Protein AF-A0A8J3FVC8-F1 (afdb_monomer)

Solvent-accessible surface area (backbone atoms only — not comparable to full-atom values): 7043 Å² total; per-residue (Å²): 131,61,44,88,82,67,44,53,76,54,73,32,53,59,36,35,33,32,34,33,91,88,71,48,81,42,74,29,18,81,88,36,59,41,67,61,39,54,43,73,50,73,66,59,90,65,77,77,32,51,74,79,46,78,41,68,64,82,76,87,90,69,95,75,89,84,83,87,87,84,78,64,74,67,74,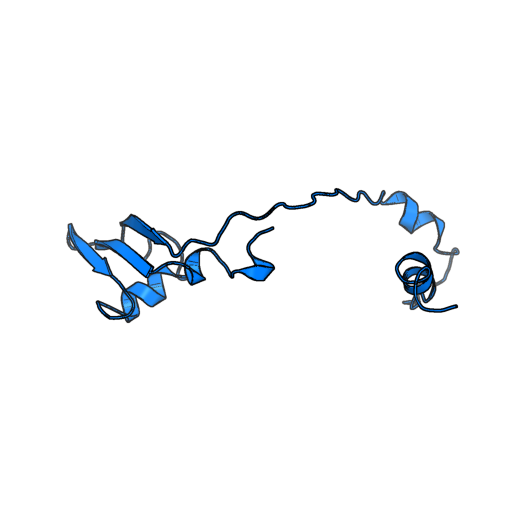64,63,80,71,63,69,93,88,66,99,60,95,71,86,66,76,62,63,57,53,74,75,72,64,88,86,81,85,133

Radius of gyration: 24.44 Å; Cα contacts (8 Å, |Δi|>4): 85; chains: 1; bounding box: 43×46×67 Å

Structure (mmCIF, N/CA/C/O backbone):
data_AF-A0A8J3FVC8-F1
#
_entry.id   AF-A0A8J3FVC8-F1
#
loop_
_atom_site.group_PDB
_atom_site.id
_atom_site.t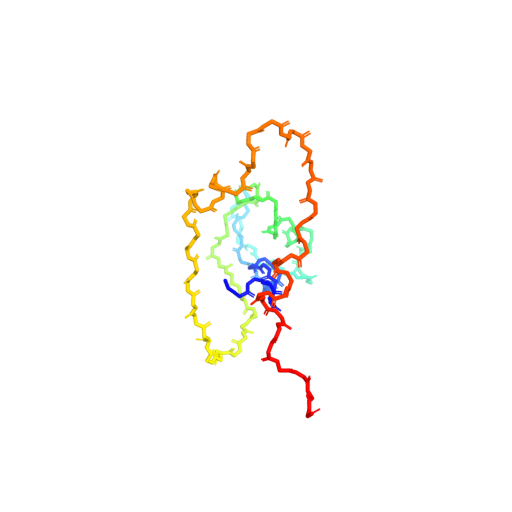ype_symbol
_atom_site.label_atom_id
_atom_site.label_alt_id
_atom_site.label_comp_id
_atom_site.label_asym_id
_atom_site.label_entity_id
_atom_site.label_seq_id
_atom_site.pdbx_PDB_ins_code
_atom_site.Cartn_x
_atom_site.Cartn_y
_atom_site.Cartn_z
_atom_site.occupancy
_atom_site.B_iso_or_equiv
_atom_site.auth_seq_id
_atom_site.auth_comp_id
_atom_site.auth_asym_id
_atom_site.auth_atom_id
_atom_site.pdbx_PDB_model_num
ATOM 1 N N . MET A 1 1 ? 9.917 0.086 -10.562 1.00 61.69 1 MET A N 1
ATOM 2 C CA . MET A 1 1 ? 9.773 -0.873 -11.687 1.00 61.69 1 MET A CA 1
ATOM 3 C C . MET A 1 1 ? 8.434 -1.618 -11.695 1.00 61.69 1 MET A C 1
ATOM 5 O O . MET A 1 1 ? 7.884 -1.818 -12.765 1.00 61.69 1 MET A O 1
ATOM 9 N N . VAL A 1 2 ? 7.851 -1.960 -10.541 1.00 86.50 2 VAL A N 1
ATOM 10 C CA . VAL A 1 2 ? 6.602 -2.753 -10.445 1.00 86.50 2 VAL A CA 1
ATOM 11 C C . VAL A 1 2 ? 5.320 -1.912 -10.639 1.00 86.50 2 VAL A C 1
ATOM 13 O O . VAL A 1 2 ? 4.319 -2.415 -11.145 1.00 86.50 2 VAL A O 1
ATOM 16 N N . GLY A 1 3 ? 5.373 -0.611 -10.322 1.00 87.25 3 GLY A N 1
ATOM 17 C CA . GLY A 1 3 ? 4.194 0.266 -10.273 1.00 87.25 3 GLY A CA 1
ATOM 18 C C . GLY A 1 3 ? 3.391 0.386 -11.575 1.00 87.25 3 GLY A C 1
ATOM 19 O O . GLY A 1 3 ? 2.170 0.328 -11.542 1.00 87.25 3 GLY A O 1
ATOM 20 N N . ARG A 1 4 ? 4.050 0.472 -12.742 1.00 90.31 4 ARG A N 1
ATOM 21 C CA . ARG A 1 4 ? 3.334 0.595 -14.030 1.00 90.31 4 ARG A CA 1
ATOM 22 C C . ARG A 1 4 ? 2.530 -0.654 -14.395 1.00 90.31 4 ARG A C 1
ATOM 24 O O . ARG A 1 4 ? 1.505 -0.539 -15.049 1.00 90.31 4 ARG A O 1
ATOM 31 N N . LYS A 1 5 ? 3.010 -1.840 -14.008 1.00 90.00 5 LYS A N 1
ATOM 32 C CA . LYS A 1 5 ? 2.360 -3.116 -14.340 1.00 90.00 5 LYS A CA 1
ATOM 33 C C . LYS A 1 5 ? 1.284 -3.495 -13.324 1.00 90.00 5 LYS A C 1
ATOM 35 O O . LYS A 1 5 ? 0.285 -4.096 -13.699 1.00 90.00 5 LYS A O 1
ATOM 40 N N . TYR A 1 6 ? 1.503 -3.192 -12.045 1.00 90.12 6 TYR A N 1
ATOM 41 C CA . TYR A 1 6 ? 0.686 -3.737 -10.956 1.00 90.12 6 TYR A CA 1
ATOM 42 C C . TYR A 1 6 ? -0.045 -2.695 -10.104 1.00 90.12 6 TYR A C 1
ATOM 44 O O . TYR A 1 6 ? -0.740 -3.103 -9.169 1.00 90.12 6 TYR A O 1
ATOM 52 N N . GLY A 1 7 ? 0.091 -1.408 -10.427 1.00 92.75 7 GLY A N 1
ATOM 53 C CA . GLY A 1 7 ? -0.462 -0.299 -9.653 1.00 92.75 7 GLY A CA 1
ATOM 54 C C . GLY A 1 7 ? 0.452 0.152 -8.515 1.00 92.75 7 GLY A C 1
ATOM 55 O O . GLY A 1 7 ? 1.542 -0.390 -8.299 1.00 92.75 7 GLY A O 1
ATOM 56 N N . LEU A 1 8 ? 0.002 1.170 -7.789 1.00 92.44 8 LEU A N 1
ATOM 57 C CA . LEU A 1 8 ? 0.664 1.649 -6.584 1.00 92.44 8 LEU A CA 1
ATOM 58 C C . LEU A 1 8 ? 0.504 0.636 -5.445 1.00 92.44 8 LEU A C 1
ATOM 60 O O . LEU A 1 8 ? -0.348 -0.253 -5.468 1.00 92.44 8 LEU A O 1
ATOM 64 N N . THR A 1 9 ? 1.314 0.790 -4.401 1.00 91.50 9 THR A N 1
ATOM 65 C CA . THR A 1 9 ? 1.232 -0.051 -3.200 1.00 91.50 9 THR A CA 1
ATOM 66 C C . THR A 1 9 ? -0.175 -0.032 -2.593 1.00 91.50 9 THR A C 1
ATOM 68 O O . THR A 1 9 ? -0.685 -1.078 -2.195 1.00 91.50 9 THR A O 1
ATOM 71 N N . CYS A 1 10 ? -0.841 1.128 -2.598 1.00 91.75 10 CYS A N 1
ATOM 72 C CA . CYS A 1 10 ? -2.206 1.285 -2.097 1.00 91.75 10 CYS A CA 1
ATOM 73 C C . CYS A 1 10 ? -3.255 0.516 -2.919 1.00 91.75 10 CYS A C 1
ATOM 75 O O . CYS A 1 10 ? -4.224 0.026 -2.344 1.00 91.75 10 CYS A O 1
ATOM 77 N N . ASP A 1 11 ? -3.048 0.307 -4.222 1.00 93.00 11 ASP A N 1
ATOM 78 C CA . ASP A 1 11 ? -3.974 -0.461 -5.069 1.00 93.00 11 ASP A CA 1
ATOM 79 C C . ASP A 1 11 ? -3.992 -1.953 -4.719 1.00 93.00 11 ASP A C 1
ATOM 81 O O . ASP A 1 11 ? -4.955 -2.664 -5.017 1.00 93.00 11 ASP A O 1
ATOM 85 N N . ARG A 1 12 ? -2.919 -2.442 -4.088 1.00 94.19 12 ARG A N 1
ATOM 86 C CA . ARG A 1 12 ? -2.739 -3.860 -3.759 1.00 94.19 12 ARG A CA 1
ATOM 87 C C . ARG A 1 12 ? -3.042 -4.204 -2.306 1.00 94.19 12 ARG A C 1
ATOM 89 O O . ARG A 1 12 ? -2.921 -5.377 -1.949 1.00 94.19 12 ARG A O 1
ATOM 96 N N . VAL A 1 13 ? -3.436 -3.235 -1.480 1.00 95.19 13 VAL A N 1
ATOM 97 C CA . VAL A 1 13 ? -3.864 -3.508 -0.103 1.00 95.19 13 VAL A CA 1
ATOM 98 C C . VAL A 1 13 ? -5.213 -4.229 -0.115 1.00 95.19 13 VAL A C 1
ATOM 100 O O . VAL A 1 13 ? -6.148 -3.813 -0.797 1.00 95.19 13 VAL A O 1
ATOM 103 N N . VAL A 1 14 ? -5.309 -5.305 0.662 1.00 96.06 14 VAL A N 1
ATOM 104 C CA . VAL A 1 14 ? -6.531 -6.089 0.886 1.00 96.06 14 VAL A CA 1
ATOM 105 C C . VAL A 1 14 ? -7.216 -5.650 2.180 1.00 96.06 14 VAL A C 1
ATOM 107 O O . VAL A 1 14 ? -8.422 -5.403 2.189 1.00 96.06 14 VAL A O 1
ATOM 110 N N . SER A 1 15 ? -6.444 -5.518 3.258 1.00 96.81 15 SER A N 1
ATOM 111 C CA . SER A 1 15 ? -6.918 -5.052 4.561 1.00 96.81 15 SER A CA 1
ATOM 112 C C . SER A 1 15 ? -5.792 -4.400 5.360 1.00 96.81 15 SER A C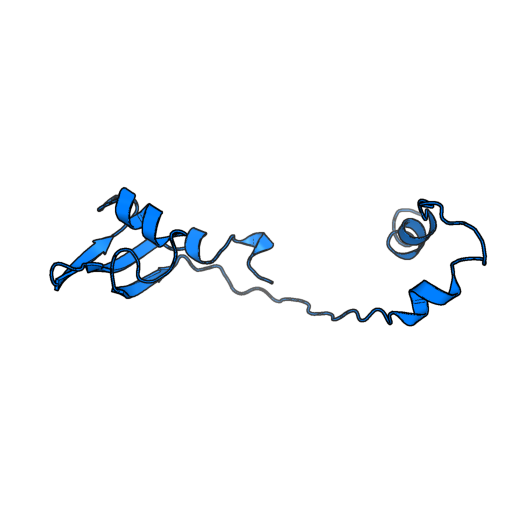 1
ATOM 114 O O . SER A 1 15 ? -4.608 -4.577 5.056 1.00 96.81 15 SER A O 1
ATOM 116 N N . MET A 1 16 ? -6.167 -3.623 6.374 1.00 96.06 16 MET A N 1
ATOM 117 C CA . MET A 1 16 ? -5.234 -2.961 7.285 1.00 96.06 16 MET A CA 1
ATOM 118 C C . MET A 1 16 ? -5.726 -3.074 8.725 1.00 96.06 16 MET A C 1
ATOM 120 O O . MET A 1 16 ? -6.933 -3.116 8.967 1.00 96.06 16 MET A O 1
ATOM 124 N N . LYS A 1 17 ? -4.796 -3.085 9.683 1.00 96.25 17 LYS A N 1
ATOM 125 C CA . LYS A 1 17 ? -5.108 -2.866 11.098 1.00 96.25 17 LYS A CA 1
ATOM 126 C C . LYS A 1 17 ? -4.706 -1.456 11.488 1.00 96.25 17 LYS A C 1
ATOM 128 O O . LYS A 1 17 ? -3.543 -1.093 11.327 1.00 96.25 17 LYS A O 1
ATOM 133 N N . VAL A 1 18 ? -5.656 -0.686 11.997 1.00 95.06 18 VAL A N 1
ATOM 134 C CA . VAL A 1 18 ? -5.467 0.717 12.367 1.00 95.06 18 VAL A CA 1
ATOM 135 C C . VAL A 1 18 ? -5.897 0.936 13.809 1.00 95.06 18 VAL A C 1
ATOM 137 O O . VAL A 1 18 ? -6.928 0.426 14.238 1.00 95.06 18 VAL A O 1
ATOM 140 N N . VAL A 1 19 ? -5.088 1.669 14.563 1.00 95.25 19 VAL A N 1
ATOM 141 C CA . VAL A 1 19 ? -5.465 2.200 15.873 1.00 95.25 19 VAL A CA 1
ATOM 142 C C . VAL A 1 19 ? -6.047 3.588 15.639 1.00 95.25 19 VAL A C 1
ATOM 144 O O . VAL A 1 19 ? -5.330 4.479 15.173 1.00 95.25 19 VAL A O 1
ATOM 147 N N . THR A 1 20 ? -7.346 3.749 15.892 1.00 93.00 20 THR A N 1
ATOM 148 C CA . THR A 1 20 ? -8.030 5.043 15.749 1.00 93.00 20 THR A CA 1
ATOM 149 C C . THR A 1 20 ? -7.721 5.956 16.940 1.00 93.00 20 THR A C 1
ATOM 151 O O . THR A 1 20 ? -7.233 5.471 17.965 1.00 93.00 20 THR A O 1
ATOM 154 N N . PRO A 1 21 ? -7.997 7.272 16.849 1.00 90.88 21 PRO A N 1
ATOM 155 C CA . PRO A 1 21 ? -7.809 8.201 17.969 1.00 90.88 21 PRO A CA 1
ATOM 156 C C . PRO A 1 21 ? -8.550 7.794 19.249 1.00 90.88 21 PRO A C 1
ATOM 158 O O . PRO A 1 21 ? -8.111 8.129 20.343 1.00 90.88 21 PRO A O 1
ATOM 161 N N . ASP A 1 22 ? -9.619 7.006 19.117 1.00 92.44 22 ASP A N 1
ATOM 162 C CA . ASP A 1 22 ? -10.371 6.431 20.240 1.00 92.44 22 ASP A CA 1
ATOM 163 C C . ASP A 1 22 ? -9.584 5.354 21.018 1.00 92.44 22 ASP A C 1
ATOM 165 O O . ASP A 1 22 ? -10.086 4.798 21.989 1.00 92.44 22 ASP A O 1
ATOM 169 N N . GLY A 1 23 ? -8.377 4.989 20.570 1.00 93.31 23 GLY A N 1
ATOM 170 C CA . GLY A 1 23 ? -7.538 3.953 21.183 1.00 93.31 23 GLY A CA 1
ATOM 171 C C . GLY A 1 23 ? -7.917 2.519 20.797 1.00 93.31 23 GLY A C 1
ATOM 172 O O . GLY A 1 23 ? -7.303 1.566 21.277 1.00 93.31 23 GLY A O 1
ATOM 173 N N . HIS A 1 24 ? -8.896 2.336 19.911 1.00 94.56 24 HIS A N 1
ATOM 174 C CA . HIS A 1 24 ? -9.361 1.016 19.493 1.00 94.56 24 HIS A CA 1
ATOM 175 C C . HIS A 1 24 ? -8.621 0.495 18.257 1.00 94.56 24 HIS A C 1
ATOM 177 O O . HIS A 1 24 ? -8.430 1.209 17.271 1.00 94.56 24 HIS A O 1
ATOM 183 N N . LEU A 1 25 ? -8.254 -0.791 18.291 1.00 95.56 25 LEU A N 1
ATOM 184 C CA . LEU A 1 25 ? -7.694 -1.501 17.144 1.00 95.56 25 LEU A CA 1
ATOM 185 C C . LEU A 1 25 ? -8.821 -1.984 16.227 1.00 95.56 25 LEU A C 1
ATOM 187 O O . LEU A 1 25 ? -9.603 -2.860 16.596 1.00 95.56 25 LEU A O 1
ATOM 191 N N . ARG A 1 26 ? -8.865 -1.456 15.008 1.00 94.62 26 ARG A N 1
ATOM 192 C CA . ARG A 1 26 ? -9.859 -1.800 13.990 1.00 94.62 26 ARG A CA 1
ATOM 193 C C .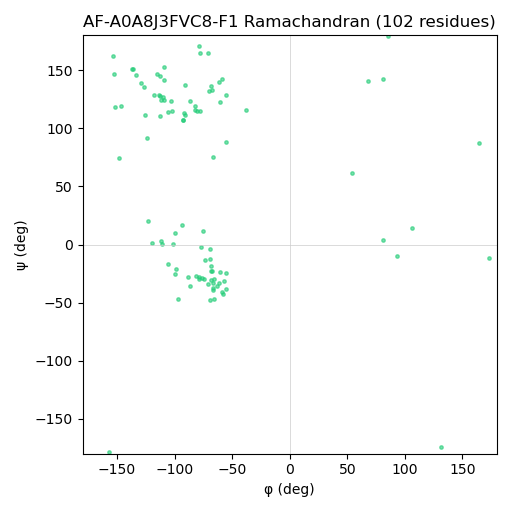 ARG A 1 26 ? -9.211 -2.522 12.820 1.00 94.62 26 ARG A C 1
ATOM 195 O O . ARG A 1 26 ? -8.075 -2.230 12.446 1.00 94.62 26 ARG A O 1
ATOM 202 N N . THR A 1 27 ? -9.943 -3.465 12.232 1.00 96.38 27 THR A N 1
ATOM 203 C CA . THR A 1 27 ? -9.549 -4.119 10.977 1.00 96.38 27 THR A CA 1
ATOM 204 C C . THR A 1 27 ? -10.419 -3.581 9.854 1.00 96.38 27 THR A C 1
ATOM 206 O O . THR A 1 27 ? -11.624 -3.821 9.831 1.00 96.38 27 THR A O 1
ATOM 209 N N . VAL A 1 28 ? -9.796 -2.872 8.918 1.00 96.06 28 VAL A N 1
ATOM 210 C CA . VAL A 1 28 ? -10.477 -2.191 7.815 1.00 96.06 28 VAL A CA 1
ATOM 211 C C . VAL A 1 28 ? -10.202 -2.897 6.494 1.00 96.06 28 VAL A C 1
ATOM 213 O O . VAL A 1 28 ? -9.102 -3.397 6.243 1.00 96.06 28 VAL A O 1
ATOM 216 N N . SER A 1 29 ? -11.214 -2.967 5.640 1.00 96.44 29 SER A N 1
ATOM 217 C CA . SER A 1 29 ? -11.160 -3.605 4.324 1.00 96.44 29 SER A CA 1
ATOM 218 C C . SER A 1 29 ? -12.246 -3.033 3.411 1.00 96.44 29 SER A C 1
ATOM 220 O O . SER A 1 29 ? -13.034 -2.186 3.815 1.00 96.44 29 SER A O 1
ATOM 222 N N . ARG A 1 30 ? -12.356 -3.535 2.176 1.00 95.00 30 ARG A N 1
ATOM 223 C CA . ARG A 1 30 ? -13.452 -3.141 1.268 1.00 95.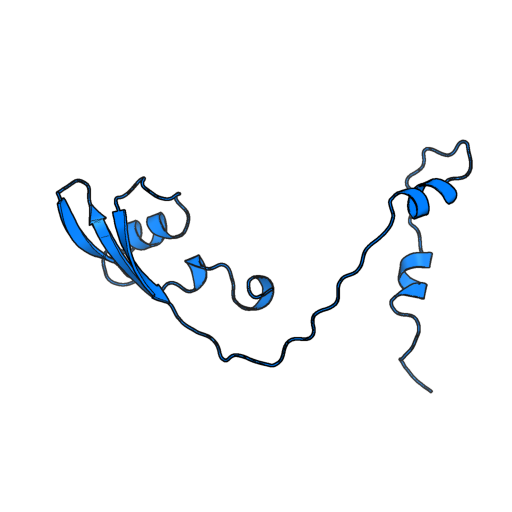00 30 ARG A CA 1
ATOM 224 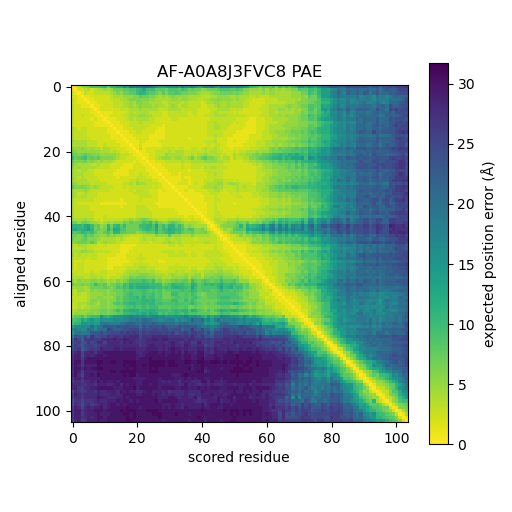C C . ARG A 1 30 ? -14.853 -3.462 1.796 1.00 95.00 30 ARG A C 1
ATOM 226 O O . ARG A 1 30 ? -15.803 -2.849 1.332 1.00 95.00 30 ARG A O 1
ATOM 233 N N . VAL A 1 31 ? -14.980 -4.427 2.705 1.00 95.94 31 VAL A N 1
ATOM 234 C CA . VAL A 1 31 ? -16.272 -4.860 3.268 1.00 95.94 31 VAL A CA 1
ATOM 235 C C . VAL A 1 31 ? -16.489 -4.379 4.703 1.00 95.94 31 VAL A C 1
ATOM 237 O O . VAL A 1 31 ? -17.616 -4.384 5.178 1.00 95.94 31 VAL A O 1
ATOM 240 N N . CYS A 1 32 ? -15.427 -3.953 5.390 1.00 93.38 32 CYS A N 1
ATOM 241 C CA . CYS A 1 32 ? -15.461 -3.519 6.785 1.00 93.38 32 CYS A CA 1
ATOM 242 C C . CYS A 1 32 ? -14.861 -2.115 6.879 1.00 93.38 32 CYS A C 1
ATOM 244 O O . CYS A 1 32 ? -13.663 -1.956 6.653 1.00 93.38 32 CYS A O 1
ATOM 246 N N . GLU A 1 33 ? -15.696 -1.118 7.179 1.00 93.56 33 GLU A N 1
ATOM 247 C CA . GLU A 1 33 ? -15.338 0.311 7.181 1.00 93.56 33 GLU A CA 1
ATOM 248 C C . GLU A 1 33 ? -14.720 0.789 5.840 1.00 93.56 33 GLU A C 1
ATOM 250 O O . GLU A 1 33 ? -13.569 1.238 5.797 1.00 93.56 33 GLU A O 1
ATOM 255 N N . PRO A 1 34 ? -15.471 0.699 4.718 1.00 94.69 34 PRO A N 1
ATOM 256 C CA . PRO A 1 34 ? -14.959 0.990 3.374 1.00 94.69 34 PRO A CA 1
ATOM 257 C C . PRO A 1 34 ? -14.474 2.435 3.196 1.00 94.69 34 PRO A C 1
ATOM 259 O O . PRO A 1 34 ? -13.500 2.656 2.476 1.00 94.69 34 PRO A O 1
ATOM 262 N N . GLU A 1 35 ? -15.099 3.398 3.878 1.00 93.75 35 GLU A N 1
ATOM 263 C CA . GLU A 1 35 ? -14.706 4.813 3.849 1.00 93.75 35 GLU A CA 1
ATOM 264 C C . GLU A 1 35 ? -13.322 5.025 4.472 1.00 93.75 35 GLU A C 1
ATOM 266 O O . GLU A 1 35 ? -12.442 5.635 3.863 1.00 93.75 35 GLU A O 1
ATOM 271 N N . LEU A 1 36 ? -13.082 4.434 5.649 1.00 92.94 36 LEU A N 1
ATOM 272 C CA . LEU A 1 36 ? -11.779 4.490 6.311 1.00 92.94 36 LEU A CA 1
ATOM 273 C C . LEU A 1 36 ? -10.721 3.730 5.498 1.00 92.94 36 LEU A C 1
ATOM 275 O O . LEU A 1 36 ? -9.593 4.195 5.332 1.00 92.94 36 LEU A O 1
ATOM 279 N N . PHE A 1 37 ? -11.094 2.589 4.915 1.00 94.94 37 PHE A N 1
ATOM 280 C CA . PHE A 1 37 ? -10.227 1.839 4.012 1.00 94.94 37 PHE A CA 1
ATOM 281 C C . PHE A 1 37 ? -9.870 2.615 2.732 1.00 94.94 37 PHE A C 1
ATOM 283 O O . PHE A 1 37 ? -8.760 2.479 2.213 1.00 94.94 37 PHE A O 1
ATOM 290 N N . TRP A 1 38 ? -10.784 3.417 2.186 1.00 93.44 38 TRP A N 1
ATOM 291 C CA . TRP A 1 38 ? -10.495 4.312 1.068 1.00 93.44 38 TRP A CA 1
ATOM 292 C C . TRP A 1 38 ? -9.568 5.451 1.500 1.00 93.44 38 TRP A C 1
ATOM 294 O O . TRP A 1 38 ? -8.534 5.660 0.863 1.00 93.44 38 TRP A O 1
ATOM 304 N N . ALA A 1 39 ? -9.875 6.104 2.622 1.00 93.50 39 ALA A N 1
ATOM 305 C CA . ALA A 1 39 ? -9.106 7.223 3.156 1.00 93.50 39 ALA A CA 1
ATOM 306 C C . ALA A 1 39 ? -7.637 6.846 3.423 1.00 93.50 39 ALA A C 1
ATOM 308 O O . ALA A 1 39 ? -6.714 7.558 3.024 1.00 93.50 39 ALA A O 1
ATOM 309 N N . LEU A 1 40 ? -7.394 5.664 3.997 1.00 92.56 40 LEU A N 1
ATOM 310 C CA . LEU A 1 40 ? -6.046 5.157 4.276 1.00 92.56 40 LEU A CA 1
ATOM 311 C C . LEU A 1 40 ? -5.237 4.787 3.014 1.00 92.56 40 LEU A C 1
ATOM 313 O O . LEU A 1 40 ? -4.024 4.601 3.099 1.00 92.56 40 LEU A O 1
ATOM 317 N N . ARG A 1 41 ? -5.858 4.697 1.827 1.00 92.62 41 ARG A N 1
ATOM 318 C CA . ARG A 1 41 ? -5.194 4.347 0.551 1.00 92.62 41 ARG A CA 1
ATOM 319 C C . ARG A 1 41 ? -4.736 5.549 -0.281 1.00 92.62 41 ARG A C 1
ATOM 321 O O . ARG A 1 41 ? -4.424 5.389 -1.460 1.00 92.62 41 ARG A O 1
ATOM 328 N N . GLY A 1 42 ? -4.649 6.734 0.312 1.00 88.75 42 GLY A N 1
ATOM 329 C CA . GLY A 1 42 ? -4.170 7.926 -0.394 1.00 88.75 42 GLY A CA 1
ATOM 330 C C . GLY A 1 42 ? -4.295 9.236 0.375 1.00 88.75 42 GLY A C 1
ATOM 331 O O . GLY A 1 42 ? -3.687 10.220 -0.026 1.00 88.75 42 GLY A O 1
ATOM 332 N N . GLY A 1 43 ? -5.015 9.258 1.499 1.00 86.69 43 GLY A N 1
ATOM 333 C CA . GLY A 1 43 ? -5.260 10.457 2.304 1.00 86.69 43 GLY A CA 1
ATOM 334 C C . GLY A 1 43 ? -4.087 10.940 3.164 1.00 86.69 43 GLY A C 1
ATOM 335 O O . GLY A 1 43 ? -4.300 11.789 4.023 1.00 86.69 43 GLY A O 1
ATOM 336 N N . GLY A 1 44 ? -2.871 10.419 2.963 1.00 78.81 44 GLY A N 1
ATOM 337 C CA . GLY A 1 44 ? -1.690 10.746 3.772 1.00 78.81 44 GLY A CA 1
ATOM 338 C C . GLY A 1 44 ? -1.624 9.975 5.098 1.00 78.81 44 GLY A C 1
ATOM 339 O O . GLY A 1 44 ? -2.638 9.704 5.740 1.00 78.81 44 GLY A O 1
ATOM 340 N N . GLY A 1 45 ? -0.415 9.572 5.497 1.00 76.44 45 GLY A N 1
ATOM 341 C CA . GLY A 1 45 ? -0.202 8.810 6.732 1.00 76.44 45 GLY A CA 1
ATOM 342 C C . GLY A 1 45 ? -0.486 9.648 7.982 1.00 76.44 45 GLY A C 1
ATOM 343 O O . GLY A 1 45 ? -0.059 10.794 8.058 1.00 76.44 45 GLY A O 1
ATOM 344 N N . GLY A 1 46 ? -1.181 9.065 8.964 1.00 75.69 46 GLY A N 1
ATOM 345 C CA . GLY A 1 46 ? -1.385 9.660 10.293 1.00 75.69 46 GLY A CA 1
ATOM 346 C C . GLY A 1 46 ? -2.663 10.484 10.484 1.00 75.69 46 GLY A C 1
ATOM 347 O O . GLY A 1 46 ? -3.005 10.775 11.623 1.00 75.69 46 GLY A O 1
ATOM 348 N N . ASN A 1 47 ? -3.415 10.795 9.423 1.00 86.50 47 ASN A N 1
ATOM 349 C CA . ASN A 1 47 ? -4.645 11.596 9.540 1.00 86.50 47 ASN A CA 1
ATOM 350 C C . ASN A 1 47 ? -5.807 10.856 10.220 1.00 86.50 47 ASN A C 1
ATOM 352 O O . ASN A 1 47 ? -6.602 11.461 10.930 1.00 86.50 47 ASN A O 1
ATOM 356 N N . PHE A 1 48 ? -5.907 9.544 10.002 1.00 88.19 48 PHE A N 1
ATOM 357 C CA . PHE A 1 48 ? -7.045 8.733 10.453 1.00 88.19 48 PHE A CA 1
ATOM 358 C C . PHE A 1 48 ? -6.680 7.737 11.564 1.00 88.19 48 PHE A C 1
ATOM 360 O O . PHE A 1 48 ? -7.514 6.939 11.988 1.00 88.19 48 PHE A O 1
ATOM 367 N N . GLY A 1 49 ? -5.427 7.760 12.023 1.00 90.94 49 GLY A N 1
ATOM 368 C CA . GLY A 1 49 ? -4.894 6.828 13.010 1.00 90.94 49 GLY A CA 1
ATOM 369 C C . GLY A 1 49 ? -3.551 6.222 12.610 1.00 90.94 49 GLY A C 1
ATOM 370 O O . GLY A 1 49 ? -2.946 6.581 11.595 1.00 90.94 49 GLY A O 1
ATOM 371 N N . ILE A 1 50 ? -3.090 5.279 13.429 1.00 93.75 50 ILE A N 1
ATOM 372 C CA . ILE A 1 50 ? -1.797 4.606 13.273 1.00 93.75 50 ILE A CA 1
ATOM 373 C C . ILE A 1 50 ? -2.032 3.223 12.674 1.00 93.75 50 ILE A C 1
ATOM 375 O O . ILE A 1 50 ? -2.646 2.362 13.305 1.00 93.75 50 ILE A O 1
ATOM 379 N N . VAL A 1 51 ? -1.536 2.987 11.460 1.00 94.31 51 VAL A N 1
ATOM 380 C CA . VAL A 1 51 ? -1.635 1.667 10.826 1.00 94.31 51 VAL A CA 1
ATOM 381 C C . VAL A 1 51 ? -0.518 0.768 11.348 1.00 94.31 51 VAL A C 1
ATOM 383 O O . VAL A 1 51 ? 0.660 1.063 11.167 1.00 94.31 51 VAL A O 1
ATOM 386 N N . THR A 1 52 ? -0.889 -0.336 11.993 1.00 94.81 52 THR A N 1
ATOM 387 C CA . THR A 1 52 ? 0.043 -1.288 12.619 1.00 94.81 52 THR A CA 1
ATOM 388 C C . THR A 1 52 ? 0.316 -2.510 11.749 1.00 94.81 52 THR A C 1
ATOM 390 O O . THR A 1 52 ? 1.325 -3.187 11.930 1.00 94.81 52 THR A O 1
ATOM 393 N N . SER A 1 53 ? -0.567 -2.817 10.794 1.00 95.56 53 SER A N 1
ATOM 394 C CA . SER A 1 53 ? -0.412 -3.966 9.901 1.00 95.56 53 SER A CA 1
ATOM 395 C C . SER A 1 53 ? -1.110 -3.745 8.564 1.00 95.56 53 SER A C 1
ATOM 397 O O . SER A 1 53 ? -2.174 -3.128 8.504 1.00 95.56 53 SER A O 1
ATOM 399 N N . PHE A 1 54 ? -0.533 -4.306 7.503 1.00 95.69 54 PHE A N 1
ATOM 400 C CA . PHE A 1 54 ? -1.084 -4.310 6.153 1.00 95.69 54 PHE A CA 1
ATOM 401 C C . PHE A 1 54 ? -1.092 -5.731 5.593 1.00 95.69 54 PHE A C 1
ATOM 403 O O . PHE A 1 54 ? -0.106 -6.459 5.715 1.00 95.69 54 PHE A O 1
ATOM 410 N N . ILE A 1 55 ? -2.173 -6.093 4.906 1.00 96.75 55 ILE A N 1
ATOM 411 C CA . ILE A 1 55 ? -2.257 -7.311 4.099 1.00 96.75 55 ILE A CA 1
ATOM 412 C C . ILE A 1 55 ? -2.269 -6.910 2.627 1.00 96.75 55 ILE A C 1
ATOM 414 O O . ILE A 1 55 ? -3.125 -6.138 2.194 1.00 96.75 55 ILE A O 1
ATOM 418 N N . PHE A 1 56 ? -1.335 -7.454 1.847 1.00 96.19 56 PHE A N 1
ATOM 419 C CA . PHE A 1 56 ? -1.176 -7.145 0.427 1.00 96.19 56 PHE A CA 1
ATOM 420 C C . PHE A 1 56 ? -1.451 -8.348 -0.463 1.00 96.19 56 PHE A C 1
ATOM 422 O O . PHE A 1 56 ? -1.091 -9.480 -0.144 1.00 96.19 56 PHE A O 1
ATOM 429 N N . ARG A 1 57 ? -1.995 -8.081 -1.653 1.00 94.56 57 ARG A N 1
ATOM 430 C CA . ARG A 1 57 ? -2.036 -9.061 -2.737 1.00 94.56 57 ARG A CA 1
ATOM 431 C C . ARG A 1 57 ? -0.691 -9.091 -3.457 1.00 94.56 57 ARG A C 1
ATOM 433 O O . ARG A 1 57 ? -0.324 -8.132 -4.140 1.00 94.56 57 ARG A O 1
ATOM 440 N N . THR A 1 58 ? 0.018 -10.207 -3.371 1.00 93.38 58 THR A N 1
ATOM 441 C CA . THR A 1 58 ? 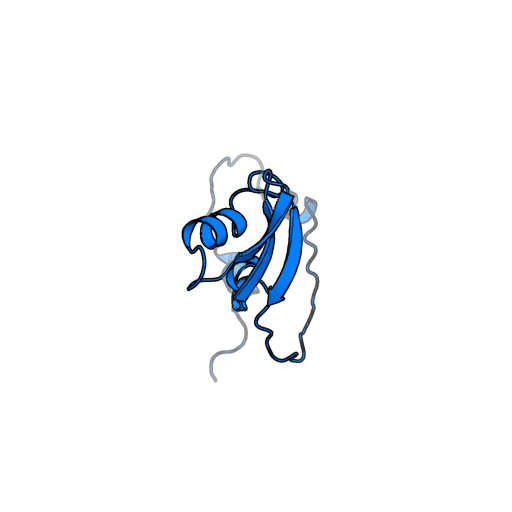1.310 -10.399 -4.041 1.00 93.38 58 THR A CA 1
ATOM 442 C C . THR A 1 58 ? 1.139 -10.728 -5.530 1.00 93.38 58 THR A C 1
ATOM 444 O O . THR A 1 58 ? 0.025 -10.868 -6.041 1.00 93.38 58 THR A O 1
ATOM 447 N N . ALA A 1 59 ? 2.247 -10.734 -6.265 1.00 90.75 59 ALA A N 1
ATOM 448 C CA . ALA A 1 59 ? 2.332 -11.178 -7.652 1.00 90.75 59 ALA A CA 1
ATOM 449 C C . ALA A 1 59 ? 3.590 -12.053 -7.794 1.00 90.75 59 ALA A C 1
ATOM 451 O O . ALA A 1 59 ? 4.543 -11.835 -7.040 1.00 90.75 59 ALA A O 1
ATOM 452 N N . PRO A 1 60 ? 3.615 -13.024 -8.722 1.00 90.94 60 PRO A N 1
ATOM 453 C CA . PRO A 1 60 ? 4.773 -13.890 -8.910 1.00 90.94 60 PRO A CA 1
ATOM 454 C C . PRO A 1 60 ? 6.015 -13.087 -9.316 1.00 90.94 60 PRO A C 1
ATOM 456 O O . PRO A 1 60 ? 5.936 -12.148 -10.116 1.00 90.94 60 PRO A O 1
ATOM 459 N N . ALA A 1 61 ? 7.166 -13.472 -8.762 1.00 87.94 61 ALA A N 1
ATOM 460 C CA . ALA A 1 61 ? 8.456 -12.902 -9.120 1.00 87.94 61 ALA A CA 1
ATOM 461 C C . ALA A 1 61 ? 8.930 -13.510 -10.449 1.00 87.94 61 ALA A C 1
ATOM 463 O O . ALA A 1 61 ? 9.175 -14.708 -10.543 1.00 87.94 61 ALA A O 1
ATOM 464 N N . THR A 1 62 ? 9.028 -12.682 -11.488 1.00 84.81 62 THR A N 1
ATOM 465 C CA . THR A 1 62 ? 9.537 -13.071 -12.812 1.00 84.81 62 THR A CA 1
ATOM 466 C C . THR A 1 62 ? 10.902 -12.431 -13.042 1.00 84.81 62 THR A C 1
ATOM 468 O O . THR A 1 62 ? 11.172 -11.351 -12.513 1.00 84.81 62 THR A O 1
ATOM 471 N N . ASN A 1 63 ? 11.738 -13.061 -13.869 1.00 89.00 63 ASN A N 1
ATOM 472 C CA . ASN A 1 63 ? 13.018 -12.499 -14.290 1.00 89.00 63 ASN A CA 1
ATOM 473 C C . ASN A 1 63 ? 12.832 -11.110 -14.916 1.00 89.00 63 ASN A C 1
ATOM 475 O O . ASN A 1 63 ? 12.005 -10.916 -15.809 1.00 89.00 63 ASN A O 1
ATOM 479 N N . MET A 1 64 ? 13.606 -10.142 -14.427 1.00 87.12 64 MET A N 1
ATOM 480 C CA . MET A 1 64 ? 13.547 -8.747 -14.848 1.00 87.12 64 MET A CA 1
ATOM 481 C C . MET A 1 64 ? 14.885 -8.347 -15.456 1.00 87.12 64 MET A C 1
ATOM 483 O O . MET A 1 64 ? 15.930 -8.528 -14.838 1.00 87.12 64 MET A O 1
ATOM 487 N N . VAL A 1 65 ? 14.843 -7.771 -16.655 1.00 91.81 65 VAL A N 1
ATOM 488 C CA . VAL A 1 65 ? 16.020 -7.162 -17.275 1.00 91.81 65 VAL A CA 1
ATOM 489 C C . VAL A 1 65 ? 16.113 -5.719 -16.795 1.00 91.81 65 VAL A C 1
ATOM 491 O O . VAL A 1 65 ? 15.167 -4.946 -16.956 1.00 91.81 65 VAL A O 1
ATOM 494 N N . MET A 1 66 ? 17.248 -5.360 -16.200 1.00 92.50 66 MET A N 1
ATOM 495 C CA . MET A 1 66 ? 17.544 -3.999 -15.767 1.00 92.50 66 MET A CA 1
ATOM 496 C C . MET A 1 66 ? 18.630 -3.418 -16.667 1.00 92.50 66 MET A C 1
ATOM 498 O O . MET A 1 66 ? 19.690 -4.014 -16.829 1.00 92.50 66 MET A O 1
ATOM 502 N N . PHE A 1 67 ? 18.371 -2.249 -17.241 1.00 92.44 67 PHE A N 1
ATOM 503 C CA . PHE A 1 67 ? 19.371 -1.464 -17.952 1.00 92.44 67 PHE A CA 1
ATOM 504 C C . PHE A 1 67 ? 19.271 -0.008 -17.495 1.00 92.44 67 PHE A C 1
ATOM 506 O O . PHE A 1 67 ? 18.185 0.480 -17.178 1.00 92.44 67 PHE A O 1
ATOM 513 N N . SER A 1 68 ? 20.411 0.675 -17.438 1.00 92.94 68 SER A N 1
ATOM 514 C CA . SER A 1 68 ? 20.495 2.091 -17.087 1.00 92.94 68 SER A CA 1
ATOM 515 C C . SER A 1 68 ? 20.969 2.866 -18.306 1.00 92.94 68 SER A C 1
ATOM 517 O O . SER A 1 68 ? 21.965 2.498 -18.926 1.00 92.94 68 SER A O 1
ATOM 519 N N . LEU A 1 69 ? 20.242 3.923 -18.664 1.00 91.94 69 LEU A N 1
ATOM 520 C CA . LEU A 1 69 ? 20.622 4.841 -19.731 1.00 91.94 69 LEU A CA 1
ATOM 521 C C . LEU A 1 69 ? 20.974 6.184 -19.098 1.00 91.94 69 LEU A C 1
ATOM 523 O O . LEU A 1 69 ? 20.155 6.766 -18.389 1.00 91.94 69 LEU A O 1
ATOM 527 N N . SER A 1 70 ? 22.178 6.678 -19.376 1.00 90.31 70 SER A N 1
ATOM 528 C CA . SER A 1 70 ? 22.609 8.021 -18.997 1.00 90.31 70 SER A CA 1
ATOM 529 C C . SER A 1 70 ? 22.789 8.855 -20.256 1.00 90.31 70 SER A C 1
ATOM 531 O O . SER A 1 70 ? 23.475 8.443 -21.191 1.00 90.31 70 SER A O 1
ATOM 533 N N . PHE A 1 71 ? 22.157 10.024 -20.283 1.00 86.81 71 PHE A N 1
ATOM 534 C CA . PHE A 1 71 ? 22.264 10.971 -21.384 1.00 86.81 71 PHE A CA 1
ATOM 535 C C . PHE A 1 71 ? 22.996 12.214 -20.872 1.00 86.81 71 PHE A C 1
ATOM 537 O O . PHE A 1 71 ? 22.430 12.945 -20.057 1.00 86.81 71 PHE A O 1
ATOM 544 N N . PRO A 1 72 ? 24.239 12.480 -21.312 1.00 85.94 72 PRO A N 1
ATOM 545 C CA . PRO A 1 72 ? 24.967 13.656 -20.860 1.00 85.94 72 PRO A CA 1
ATOM 546 C C . PRO A 1 72 ? 24.294 14.926 -21.387 1.00 85.94 72 PRO A C 1
ATOM 548 O O . PRO A 1 72 ? 23.989 15.036 -22.577 1.00 85.94 72 PRO A O 1
ATOM 551 N N . ILE A 1 73 ? 24.097 15.914 -20.509 1.00 81.56 73 ILE A N 1
ATOM 552 C CA . ILE A 1 73 ? 23.455 17.192 -20.855 1.00 81.56 73 ILE A CA 1
ATOM 553 C C . ILE A 1 73 ? 24.193 17.901 -22.010 1.00 81.56 73 ILE A C 1
ATOM 555 O O . ILE A 1 73 ? 23.559 18.524 -22.861 1.00 81.56 73 ILE A O 1
ATOM 559 N N . GLN A 1 74 ? 25.521 17.728 -22.125 1.00 74.25 74 GLN A N 1
ATOM 560 C CA . GLN A 1 74 ? 26.314 18.330 -23.205 1.00 74.25 74 GLN A CA 1
ATOM 561 C C . GLN A 1 74 ? 25.998 17.759 -24.598 1.00 74.25 74 GLN A C 1
ATOM 563 O O . GLN A 1 74 ? 26.217 18.450 -25.595 1.00 74.25 74 GLN A O 1
ATOM 568 N N . ALA A 1 75 ? 25.454 16.540 -24.697 1.00 65.00 75 ALA A N 1
ATOM 569 C CA . ALA A 1 75 ? 25.054 15.961 -25.982 1.00 65.00 75 ALA A CA 1
ATOM 570 C C . ALA A 1 75 ? 23.847 16.684 -26.612 1.00 65.00 75 ALA A C 1
ATOM 572 O O . ALA A 1 75 ? 23.643 16.590 -27.822 1.00 65.00 75 ALA A O 1
ATOM 573 N N . TRP A 1 76 ? 23.088 17.451 -25.820 1.00 57.16 76 TRP A N 1
ATOM 574 C CA . TRP A 1 76 ? 21.954 18.252 -26.289 1.00 57.16 76 TRP A CA 1
ATOM 575 C C . TRP A 1 76 ? 22.361 19.663 -26.739 1.00 57.16 76 TRP A C 1
ATOM 577 O O . TRP A 1 76 ? 21.737 20.224 -27.636 1.00 57.16 76 TRP A O 1
ATOM 587 N N . VAL A 1 77 ? 23.445 20.219 -26.184 1.00 60.03 77 VAL A N 1
ATOM 588 C CA . VAL A 1 77 ? 23.890 21.600 -26.459 1.00 60.03 77 VAL A CA 1
ATOM 589 C C . VAL A 1 77 ? 24.628 21.727 -27.801 1.00 60.03 77 VAL A C 1
ATOM 591 O O . VAL A 1 77 ? 24.524 22.752 -28.464 1.00 60.03 77 VAL A O 1
ATOM 594 N N . ARG A 1 78 ? 25.313 20.676 -28.279 1.00 51.62 78 ARG A N 1
ATOM 595 C CA . ARG A 1 78 ? 26.076 20.720 -29.550 1.00 51.62 78 ARG A CA 1
ATOM 596 C C . ARG A 1 78 ? 25.239 20.636 -30.834 1.00 51.62 78 ARG A C 1
ATOM 598 O O . ARG A 1 78 ? 25.813 20.690 -31.917 1.00 51.62 78 ARG A O 1
ATOM 605 N N . ARG A 1 79 ? 23.913 20.480 -30.748 1.00 53.78 79 ARG A N 1
ATOM 606 C CA . ARG A 1 79 ? 23.037 20.310 -31.926 1.00 53.78 79 ARG A CA 1
ATOM 607 C C . ARG A 1 79 ? 22.107 21.483 -32.226 1.00 53.78 79 AR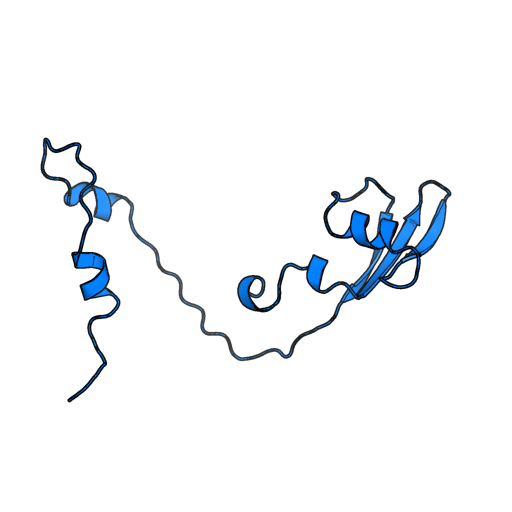G A C 1
ATOM 609 O O . ARG A 1 79 ? 21.374 21.405 -33.208 1.00 53.78 79 ARG A O 1
ATOM 616 N N . LEU A 1 80 ? 22.145 22.559 -31.441 1.00 55.88 80 LEU A N 1
ATOM 617 C CA . LEU A 1 80 ? 21.422 23.784 -31.776 1.00 55.88 80 LEU A CA 1
ATOM 618 C C . LEU A 1 80 ? 22.344 24.695 -32.601 1.00 55.88 80 LEU A C 1
ATOM 620 O O . LEU A 1 80 ? 23.341 25.174 -32.060 1.00 55.88 80 LEU A O 1
ATOM 624 N N . PRO A 1 81 ? 22.070 24.929 -33.901 1.00 51.69 81 PRO A N 1
ATOM 625 C CA . PRO A 1 81 ? 22.776 25.969 -34.637 1.00 51.69 81 PRO A CA 1
ATOM 626 C C . PRO A 1 81 ? 22.537 27.323 -33.947 1.00 51.69 81 PRO A C 1
ATOM 628 O O . PRO A 1 81 ? 21.425 27.567 -33.460 1.00 51.69 81 PRO A O 1
ATOM 631 N N . PRO A 1 82 ? 23.545 28.210 -33.885 1.00 51.19 82 PRO A N 1
ATOM 632 C CA . PRO A 1 82 ? 23.376 29.515 -33.263 1.00 51.19 82 PRO A CA 1
ATOM 633 C C . PRO A 1 82 ? 22.281 30.290 -34.014 1.00 51.19 82 PRO A C 1
ATOM 635 O O . PRO A 1 82 ? 22.367 30.471 -35.226 1.00 51.19 82 PRO A O 1
ATOM 638 N N . GLY A 1 83 ? 21.231 30.713 -33.301 1.00 54.06 83 GLY A N 1
ATOM 639 C CA . GLY A 1 83 ? 20.242 31.668 -33.819 1.00 54.06 83 GLY A CA 1
ATOM 640 C C . GLY A 1 83 ? 18.848 31.150 -34.206 1.00 54.06 83 GLY A C 1
ATOM 641 O O . GLY A 1 83 ? 18.114 31.897 -34.846 1.00 54.06 83 GLY A O 1
ATOM 642 N N . ARG A 1 84 ? 18.417 29.934 -33.832 1.00 50.62 84 ARG A N 1
ATOM 643 C CA . ARG A 1 84 ? 16.996 29.534 -33.989 1.00 50.62 84 ARG A CA 1
ATOM 644 C C . ARG A 1 84 ? 16.359 29.073 -32.681 1.00 50.62 84 ARG A C 1
ATOM 646 O O . ARG A 1 84 ? 16.352 27.891 -32.352 1.00 50.62 84 ARG A O 1
ATOM 653 N N . THR A 1 85 ? 15.749 30.021 -31.976 1.00 45.56 85 THR A N 1
ATOM 654 C CA . THR A 1 85 ? 14.678 29.806 -30.992 1.00 45.56 85 THR A CA 1
ATOM 655 C C . THR A 1 85 ? 13.425 29.308 -31.715 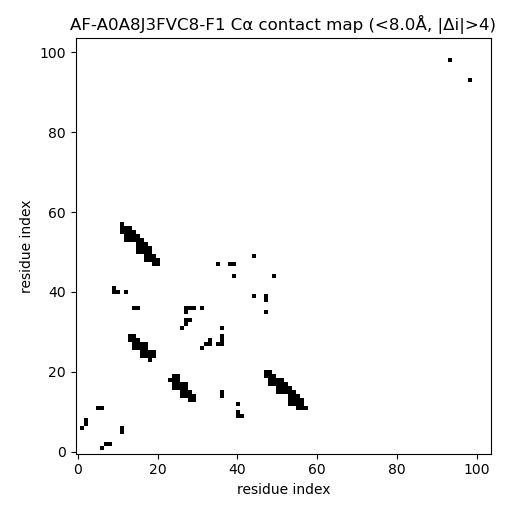1.00 45.56 85 THR A C 1
ATOM 657 O O . THR A 1 85 ? 12.482 30.045 -31.972 1.00 45.56 85 THR A O 1
ATOM 660 N N . GLY A 1 86 ? 13.426 28.041 -32.113 1.00 42.47 86 GLY A N 1
ATOM 661 C CA . GLY A 1 86 ? 12.281 27.416 -32.762 1.00 42.47 86 GLY A CA 1
ATOM 662 C C . GLY A 1 86 ? 12.208 25.953 -32.378 1.00 42.47 86 GLY A C 1
ATOM 663 O O . GLY A 1 86 ? 13.138 25.197 -32.644 1.00 42.47 86 GLY A O 1
ATOM 664 N N . PHE A 1 87 ? 11.104 25.575 -31.737 1.00 47.16 87 PHE A N 1
ATOM 665 C CA . PHE A 1 87 ? 10.732 24.211 -31.379 1.00 47.16 87 PHE A CA 1
ATOM 666 C C . PHE A 1 87 ? 10.733 23.318 -32.633 1.00 47.16 87 PHE A C 1
ATOM 668 O O . PHE A 1 87 ? 9.731 23.191 -33.334 1.00 47.16 87 PHE A O 1
ATOM 675 N N . LEU A 1 88 ? 11.882 22.733 -32.969 1.00 42.25 88 LEU A N 1
ATOM 676 C CA . LEU A 1 88 ? 12.015 21.842 -34.113 1.00 42.25 88 LEU A CA 1
ATOM 677 C C . LEU A 1 88 ? 11.793 20.406 -33.646 1.00 42.25 88 LEU A C 1
ATOM 679 O O . LEU A 1 88 ? 12.643 19.796 -32.997 1.00 42.25 88 LEU A O 1
ATOM 683 N N . ARG A 1 89 ? 10.621 19.874 -34.021 1.00 48.03 89 ARG A N 1
ATOM 684 C CA . ARG A 1 89 ? 10.357 18.435 -34.156 1.00 48.03 89 ARG A CA 1
ATOM 685 C C . ARG A 1 89 ? 11.604 17.769 -34.734 1.00 48.03 89 ARG A C 1
ATOM 687 O O . ARG A 1 89 ? 11.969 18.049 -35.870 1.00 48.03 89 ARG A O 1
ATOM 694 N N . CYS A 1 90 ? 12.239 16.893 -33.964 1.00 32.75 90 CYS A N 1
ATOM 695 C CA . CYS A 1 90 ? 13.367 16.096 -34.427 1.00 32.75 90 CYS A CA 1
ATOM 696 C C . CYS A 1 90 ? 12.835 14.749 -34.951 1.00 32.75 90 CYS A C 1
ATOM 698 O O . CYS A 1 90 ? 12.448 13.905 -34.140 1.00 32.75 90 CYS A O 1
ATOM 700 N N . PRO A 1 91 ? 12.807 14.501 -36.277 1.00 42.84 91 PRO A N 1
ATOM 701 C CA . PRO A 1 91 ? 12.379 13.215 -36.838 1.00 42.84 91 PRO A CA 1
ATOM 702 C C . PRO A 1 91 ? 13.443 12.123 -36.630 1.00 42.84 91 PRO A C 1
ATOM 704 O O . PRO A 1 91 ? 13.186 10.935 -36.817 1.00 42.84 91 PRO A O 1
ATOM 707 N N . THR A 1 92 ? 14.659 12.512 -36.242 1.00 47.25 92 THR A N 1
ATOM 708 C CA . THR A 1 92 ? 15.836 11.641 -36.209 1.00 47.25 92 THR A CA 1
ATOM 709 C C . THR A 1 92 ? 15.826 10.680 -35.024 1.00 47.25 92 THR A C 1
ATOM 711 O O . THR A 1 92 ? 16.334 9.567 -35.145 1.00 47.25 92 THR A O 1
ATOM 714 N N . ILE A 1 93 ? 15.194 11.050 -33.902 1.00 48.41 93 ILE A N 1
ATOM 715 C CA . ILE A 1 93 ? 15.155 10.179 -32.717 1.00 48.41 93 ILE A CA 1
ATOM 716 C C . ILE A 1 93 ? 14.302 8.922 -32.945 1.00 48.41 93 ILE A C 1
ATOM 718 O O . ILE A 1 93 ? 14.639 7.857 -32.435 1.00 48.41 93 ILE A O 1
ATOM 722 N N . CYS A 1 94 ? 13.264 9.003 -33.789 1.00 40.47 94 CYS A N 1
ATOM 723 C CA . CYS A 1 94 ? 12.468 7.833 -34.174 1.00 40.47 94 CYS A CA 1
ATOM 724 C C . CYS A 1 94 ? 13.282 6.830 -35.005 1.00 40.47 94 CYS A C 1
ATOM 726 O O . CYS A 1 94 ? 13.157 5.626 -34.803 1.00 40.47 94 CYS A O 1
ATOM 728 N N . ARG A 1 95 ? 14.163 7.305 -35.896 1.00 40.97 95 ARG A N 1
ATOM 729 C CA . ARG A 1 95 ? 14.938 6.422 -36.783 1.00 40.97 95 ARG A CA 1
ATOM 730 C C . ARG A 1 95 ? 16.068 5.690 -36.044 1.00 40.97 95 ARG A C 1
ATOM 732 O O . ARG A 1 95 ? 16.401 4.570 -36.407 1.00 40.97 95 ARG A O 1
ATOM 739 N N . GLN A 1 96 ? 16.617 6.294 -34.986 1.00 52.09 96 GLN A N 1
ATOM 740 C CA . GLN A 1 96 ? 17.687 5.692 -34.180 1.00 52.09 96 GLN A CA 1
ATOM 741 C C . GLN A 1 96 ? 17.188 4.647 -33.173 1.00 52.09 96 GLN A C 1
ATOM 743 O O . GLN A 1 96 ? 17.936 3.735 -32.841 1.00 52.09 96 GLN A O 1
ATOM 748 N N . PHE A 1 97 ? 15.941 4.759 -32.700 1.00 41.81 97 PHE A N 1
ATOM 749 C CA . PHE A 1 97 ? 15.399 3.853 -31.678 1.00 41.81 97 PHE A CA 1
ATOM 750 C C . PHE A 1 97 ? 14.506 2.729 -32.235 1.00 41.81 97 PHE A C 1
ATOM 752 O O . PHE A 1 97 ? 14.410 1.681 -31.608 1.00 41.81 97 PHE A O 1
ATOM 759 N N . TRP A 1 98 ? 13.882 2.914 -33.406 1.00 37.88 98 TRP A N 1
ATOM 760 C CA . TRP A 1 98 ? 12.927 1.960 -34.006 1.00 37.88 98 TRP A CA 1
ATOM 761 C C . TRP A 1 98 ? 13.321 1.483 -35.421 1.00 37.88 98 TRP A C 1
ATOM 763 O O . TRP A 1 98 ? 12.479 1.026 -36.186 1.00 37.88 98 TRP A O 1
ATOM 773 N N . GLY A 1 99 ? 14.598 1.603 -35.803 1.00 38.25 99 GLY A N 1
ATOM 774 C CA . GLY A 1 99 ? 15.055 1.411 -37.187 1.00 38.25 99 GLY A CA 1
ATOM 775 C C . GLY A 1 99 ? 15.688 0.065 -37.558 1.00 38.25 99 GLY A C 1
ATOM 776 O O . GLY A 1 99 ? 16.263 -0.019 -38.636 1.00 38.25 99 GLY A O 1
ATOM 777 N N . SER A 1 100 ? 15.659 -0.978 -36.720 1.00 44.50 100 SER A N 1
ATOM 778 C CA . SER A 1 100 ? 16.256 -2.272 -37.111 1.00 44.50 100 SER A CA 1
ATOM 779 C C . SER A 1 100 ? 15.548 -3.486 -36.511 1.00 44.50 100 SER A C 1
ATOM 781 O O . SER A 1 100 ? 16.048 -4.113 -35.578 1.00 44.50 100 SER A O 1
ATOM 783 N N . ARG A 1 101 ? 14.367 -3.802 -37.061 1.00 47.62 101 ARG A N 1
ATOM 784 C CA . ARG A 1 101 ? 13.845 -5.166 -37.308 1.00 47.62 101 ARG A CA 1
ATOM 785 C C . ARG A 1 101 ? 12.342 -5.116 -37.587 1.00 47.62 101 ARG A C 1
ATOM 787 O O . ARG A 1 101 ? 11.564 -5.296 -36.661 1.00 47.62 101 ARG A O 1
ATOM 794 N N . VAL A 1 102 ? 11.955 -4.912 -38.845 1.00 39.75 102 VAL A N 1
ATOM 795 C CA . VAL A 1 102 ? 10.743 -5.500 -39.441 1.00 39.75 102 VAL A CA 1
ATOM 796 C C . VAL A 1 102 ? 11.008 -5.650 -40.946 1.00 39.75 102 VAL A C 1
ATOM 798 O O . VAL A 1 102 ? 11.213 -4.647 -41.621 1.00 39.75 102 VAL A O 1
ATOM 801 N N . VAL A 1 103 ? 10.973 -6.918 -41.363 1.00 34.81 103 VAL A N 1
ATOM 802 C CA . VAL A 1 103 ? 10.878 -7.549 -42.694 1.00 34.81 103 VAL A CA 1
ATOM 803 C C . VAL A 1 103 ? 12.018 -7.456 -43.713 1.00 34.81 103 VAL A C 1
ATOM 805 O O . VAL A 1 103 ? 12.706 -6.449 -43.851 1.00 34.81 103 VAL A O 1
ATOM 808 N N . ASP A 1 104 ? 12.143 -8.622 -44.344 1.00 36.75 104 ASP A N 1
ATOM 809 C CA . ASP A 1 104 ? 12.979 -9.135 -45.429 1.00 36.75 104 ASP A CA 1
ATOM 810 C C . ASP A 1 104 ? 13.183 -8.214 -46.642 1.00 36.75 104 ASP A C 1
ATOM 812 O O . ASP A 1 104 ? 12.263 -7.430 -46.979 1.00 36.75 104 ASP A O 1
#

InterPro domains:
  IPR016166 FAD-binding domain, PCMH-type [PS51387] (1-61)
  IPR016169 FAD-binding, type PCMH, subdomain 2 [G3DSA:3.30.465.10] (2-60)
  IPR036318 FAD-binding, type PCMH-like superfamily [SSF56176] (5-61)
  IPR050416 FAD-linked Oxidoreductases in Biosynthetic Pathways [PTHR42973] (3-74)

pLDDT: mean 78.29, std 21.09, range [32.75, 96.81]

Organism: NCBI:txid907463

Foldseek 3Di:
DCCVPPNDQLVFWAWWWFQFPVRDTDIDGCVRPVVVSVCVSPVDPPPGGHTPDTDGDDDDDDDDDDDDDDDDPVVVVVPDDPDDPDDDDDPVVCCVPPPDDDDD

Sequence (104 aa):
MVGRKYGLTCDRVVSMKVVTPDGHLRTVSRVCEPELFWALRGGGGGNFGIVTSFIFRTAPATNMVMFSLSFPIQAWVRRLPPGRTGFLRCPTICRQFWGSRVVD

Secondary structure (DSSP, 8-state):
--HHHH--GGGGEEEEEEE-TTS-EEEEESSSSHHHHHHTTTS-TTSS-EEEEEEE----------------THHHHTTS-TT-------THHHHHHS-S-S--

Nearest PDB structures (foldseek):
  6fyc-assembly1_B-2  TM=9.930E-01  e=1.263E-04  Streptomyces maritimus
  6fyb-assembly1_A  TM=9.932E-01  e=2.250E-04  Streptomyces maritimus
  3c0p-assembly1_A  TM=9.184E-01  e=7.193E-03  Zea mays
  2qpm-assembly1_A  TM=9.206E-01  e=7.670E-03  Zea mays
  6yaq-assembly1_A  TM=9.287E-01  e=1.883E-02  Zea mays

Mean predicted aligned error: 13.11 Å